Protein AF-A0A7X2MHQ4-F1 (afdb_monomer)

Radius of gyration: 12.23 Å; Cα contacts (8 Å, |Δi|>4): 14; chains: 1; bounding box: 26×21×30 Å

Foldseek 3Di:
DDDDWDDDDPDGDDDCCLVPDPVDDPVRSVVVRVVSPDDPPDDDDDD

Sequence (47 aa):
MKIKKVYQKRFTTVDNTVLNDTNLSWKAKGLFVYLWSQADEWDFYET

Mean predicted aligned error: 8.64 Å

Solvent-accessible surface area (backbone atoms only — not comparable to full-atom values): 3402 Å² total; per-residue (Å²): 136,87,88,80,86,68,98,59,83,102,54,73,82,72,67,64,67,66,77,66,39,82,88,53,52,72,67,54,48,51,52,49,54,56,62,68,58,48,68,94,83,67,81,83,84,81,132

Organism: NCBI:txid1624

pLDDT: mean 79.32, std 14.39, range [52.41, 96.31]

Structure (mmCIF, N/CA/C/O backbone):
data_AF-A0A7X2MHQ4-F1
#
_entry.id   AF-A0A7X2MHQ4-F1
#
loop_
_atom_site.group_PDB
_atom_site.id
_atom_site.type_symbol
_atom_site.label_atom_id
_atom_site.label_alt_id
_atom_site.label_comp_id
_atom_site.label_asym_id
_atom_site.label_entity_id
_atom_site.label_seq_id
_atom_site.pdbx_PDB_ins_code
_atom_site.Cartn_x
_atom_site.Cartn_y
_atom_site.Cartn_z
_atom_site.occupancy
_atom_site.B_iso_or_equiv
_atom_site.auth_seq_id
_atom_site.auth_comp_id
_atom_site.auth_asym_id
_atom_site.auth_atom_id
_atom_site.pdbx_PDB_model_num
ATOM 1 N N . MET A 1 1 ? -8.760 -13.194 -5.818 1.00 52.41 1 MET A N 1
ATOM 2 C CA . MET A 1 1 ? -7.979 -12.371 -6.768 1.00 52.41 1 MET A CA 1
ATOM 3 C C . MET A 1 1 ? -6.507 -12.523 -6.394 1.00 52.41 1 MET A C 1
ATOM 5 O O . MET A 1 1 ? -6.185 -12.282 -5.241 1.00 52.41 1 MET A O 1
ATOM 9 N N . LYS A 1 2 ? -5.642 -13.044 -7.276 1.00 55.69 2 LYS A N 1
ATOM 10 C CA . LYS A 1 2 ? -4.197 -13.176 -6.991 1.00 55.69 2 LYS A CA 1
ATOM 11 C C . LYS A 1 2 ? -3.498 -11.893 -7.439 1.00 55.69 2 LYS A C 1
ATOM 13 O O . LYS A 1 2 ? -3.552 -11.566 -8.621 1.00 55.69 2 LYS A O 1
ATOM 18 N N . ILE A 1 3 ? -2.874 -11.177 -6.510 1.00 65.81 3 ILE A N 1
ATOM 19 C CA . ILE A 1 3 ? -2.102 -9.965 -6.811 1.00 65.81 3 ILE A CA 1
ATOM 20 C C . ILE A 1 3 ? -0.742 -10.408 -7.371 1.00 65.81 3 ILE A C 1
ATOM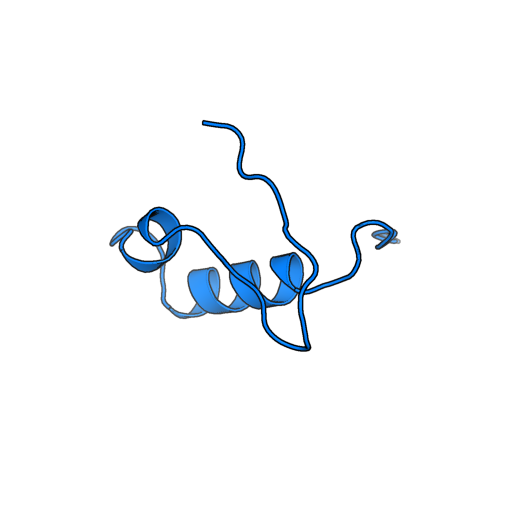 22 O O . ILE A 1 3 ? -0.055 -11.216 -6.749 1.00 65.81 3 ILE A O 1
ATOM 26 N N . LYS A 1 4 ? -0.368 -9.920 -8.561 1.00 67.81 4 LYS A N 1
ATOM 27 C CA . LYS A 1 4 ? 0.926 -10.199 -9.206 1.00 67.81 4 LYS A CA 1
ATOM 28 C C . LYS A 1 4 ? 1.833 -8.980 -9.063 1.00 67.81 4 LYS A C 1
ATOM 30 O O . LYS A 1 4 ? 1.440 -7.875 -9.427 1.00 67.81 4 LYS A O 1
ATOM 35 N N . LYS A 1 5 ? 3.046 -9.189 -8.562 1.00 61.91 5 LYS A N 1
ATOM 36 C CA . LYS A 1 5 ? 4.058 -8.145 -8.387 1.00 61.91 5 LYS A CA 1
ATOM 37 C C . LYS A 1 5 ? 4.789 -7.880 -9.708 1.00 61.91 5 LYS A C 1
ATOM 39 O O . LYS A 1 5 ? 5.190 -8.818 -10.394 1.00 61.91 5 LYS A O 1
ATOM 44 N N . VAL A 1 6 ? 4.930 -6.609 -10.088 1.00 67.94 6 VAL A N 1
ATOM 45 C CA . VAL A 1 6 ? 5.646 -6.176 -11.301 1.00 67.94 6 VAL A CA 1
ATOM 46 C C . VAL A 1 6 ? 6.868 -5.362 -10.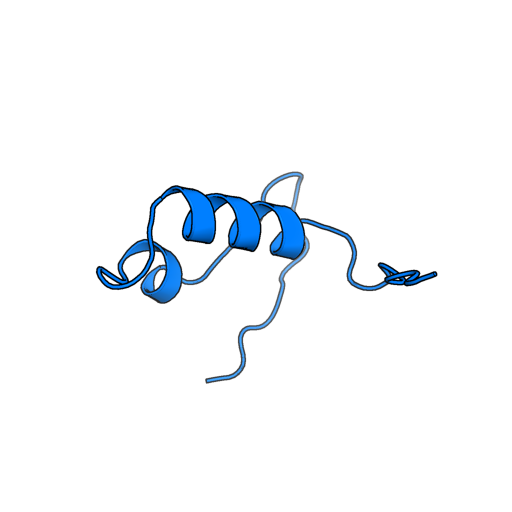879 1.00 67.94 6 VAL A C 1
ATOM 48 O O . VAL A 1 6 ? 6.728 -4.318 -10.250 1.00 67.94 6 VAL A O 1
ATOM 51 N N . TYR A 1 7 ? 8.068 -5.829 -11.229 1.00 61.16 7 TYR A N 1
ATOM 52 C CA . TYR A 1 7 ? 9.331 -5.158 -10.915 1.00 61.16 7 TYR A CA 1
ATOM 53 C C . TYR A 1 7 ? 9.681 -4.120 -11.988 1.00 61.16 7 TYR A C 1
ATOM 55 O O . TYR A 1 7 ? 10.385 -4.422 -12.951 1.00 61.16 7 TYR A O 1
ATOM 63 N N . GLN A 1 8 ? 9.204 -2.883 -11.849 1.00 54.88 8 GLN A N 1
ATOM 64 C CA . GLN A 1 8 ? 9.694 -1.760 -12.654 1.00 54.88 8 GLN A CA 1
ATOM 65 C C . GLN A 1 8 ? 10.075 -0.575 -11.748 1.00 54.88 8 GLN A C 1
ATOM 67 O O . GLN A 1 8 ? 9.252 -0.047 -11.020 1.00 54.88 8 GLN A O 1
ATOM 72 N N . LYS A 1 9 ? 11.356 -0.171 -11.812 1.00 59.09 9 LYS A N 1
ATOM 73 C CA . LYS A 1 9 ? 11.942 1.109 -11.352 1.00 59.09 9 LYS A CA 1
ATOM 74 C C . LYS A 1 9 ? 11.527 1.637 -9.962 1.00 59.09 9 LYS A C 1
ATOM 76 O O . LYS A 1 9 ? 10.712 2.534 -9.900 1.00 59.09 9 LYS A O 1
ATOM 81 N N . ARG A 1 10 ? 12.205 1.263 -8.865 1.00 73.00 10 ARG A N 1
ATOM 82 C CA . ARG A 1 10 ? 12.198 1.981 -7.551 1.00 73.00 10 ARG A CA 1
ATOM 83 C C . ARG A 1 10 ? 10.821 2.355 -6.944 1.00 73.00 10 ARG A C 1
ATOM 85 O O . ARG A 1 10 ? 10.789 3.065 -5.944 1.00 73.00 10 ARG A O 1
ATOM 92 N N . PHE A 1 11 ? 9.703 1.896 -7.500 1.00 78.94 11 PHE A N 1
ATOM 93 C CA . PHE A 1 11 ? 8.352 2.105 -6.997 1.00 78.94 11 PHE A CA 1
ATOM 94 C C . PHE A 1 11 ? 7.652 0.758 -6.867 1.00 78.94 11 PHE A C 1
ATOM 96 O O . PHE A 1 11 ? 7.995 -0.216 -7.534 1.00 78.94 11 PHE A O 1
ATOM 103 N N . THR A 1 12 ? 6.670 0.708 -5.975 1.00 82.25 12 THR A N 1
ATOM 104 C CA . THR A 1 12 ? 5.888 -0.494 -5.704 1.00 82.25 12 THR A CA 1
ATOM 105 C C . THR A 1 12 ? 4.456 -0.245 -6.145 1.00 82.25 12 THR A C 1
ATOM 107 O O . THR A 1 12 ? 3.785 0.630 -5.602 1.00 82.25 12 THR A O 1
ATOM 110 N N . THR A 1 13 ? 3.988 -0.994 -7.142 1.00 86.06 13 THR A N 1
ATOM 111 C CA . THR A 1 13 ? 2.579 -0.966 -7.544 1.00 86.06 13 THR A CA 1
ATOM 112 C C . THR A 1 13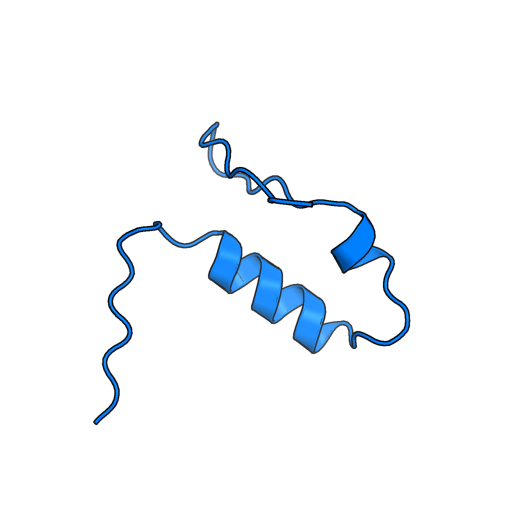 ? 1.782 -1.892 -6.632 1.00 86.06 13 THR A C 1
ATOM 114 O O . THR A 1 13 ? 2.084 -3.082 -6.526 1.00 86.06 13 THR A O 1
ATOM 117 N N . VAL A 1 14 ? 0.765 -1.337 -5.979 1.00 87.12 14 VAL A N 1
ATOM 118 C CA . VAL A 1 14 ? -0.189 -2.065 -5.137 1.00 87.12 14 VAL A CA 1
ATOM 119 C C . VAL A 1 14 ? -1.606 -1.827 -5.640 1.00 87.12 14 VAL A C 1
ATOM 121 O O . VAL A 1 14 ? -1.885 -0.806 -6.266 1.00 87.12 14 VAL A O 1
ATOM 124 N N . ASP A 1 15 ? -2.496 -2.780 -5.380 1.00 88.62 15 ASP A N 1
ATOM 125 C CA . ASP A 1 15 ? -3.910 -2.647 -5.717 1.00 88.62 15 ASP A CA 1
ATOM 126 C C . ASP A 1 15 ? -4.585 -1.599 -4.809 1.00 88.62 15 ASP A C 1
ATOM 128 O O . ASP A 1 15 ? -4.394 -1.596 -3.588 1.00 88.62 15 ASP A O 1
ATOM 132 N N . ASN A 1 16 ? -5.393 -0.713 -5.399 1.00 91.00 16 ASN A N 1
ATOM 133 C CA . ASN A 1 16 ? -6.080 0.359 -4.674 1.00 91.00 16 ASN A CA 1
ATOM 134 C C . ASN A 1 16 ? -7.080 -0.164 -3.634 1.00 91.00 16 ASN A C 1
ATOM 136 O O . ASN A 1 16 ? -7.415 0.567 -2.705 1.00 91.00 16 ASN A O 1
ATOM 140 N N . THR A 1 17 ? -7.543 -1.411 -3.747 1.00 93.25 17 THR A N 1
ATOM 141 C CA . THR A 1 17 ? -8.415 -2.048 -2.746 1.00 93.25 17 THR A CA 1
ATOM 142 C C . THR A 1 17 ? -7.801 -2.019 -1.347 1.00 93.25 17 THR A C 1
ATOM 144 O O . THR A 1 17 ? -8.496 -1.682 -0.392 1.00 93.25 17 THR A O 1
ATOM 147 N N . VAL A 1 18 ? -6.491 -2.254 -1.221 1.00 89.75 18 VAL A N 1
ATOM 148 C CA . VAL A 1 18 ? -5.781 -2.216 0.071 1.00 89.75 18 VAL A CA 1
ATOM 149 C C . VAL A 1 18 ? -5.723 -0.793 0.634 1.00 89.75 18 VAL A C 1
ATOM 151 O O . VAL A 1 18 ? -5.886 -0.572 1.834 1.00 89.75 18 V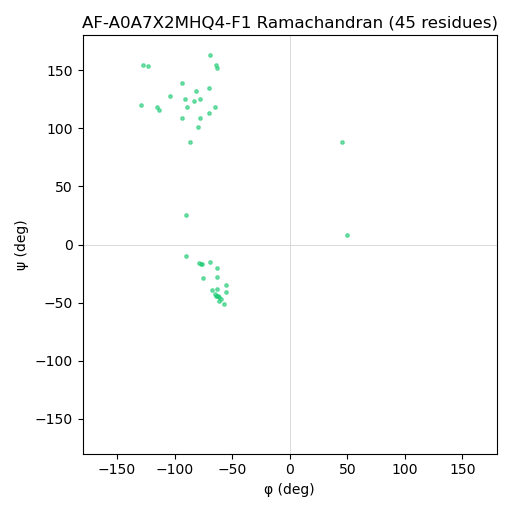AL A O 1
ATOM 154 N N . LEU A 1 19 ? -5.513 0.199 -0.234 1.00 90.19 19 LEU A N 1
ATOM 155 C CA . LEU A 1 19 ? -5.426 1.602 0.173 1.00 90.19 19 LEU A CA 1
ATOM 156 C C . LEU A 1 19 ? -6.798 2.200 0.510 1.00 90.19 19 LEU A C 1
ATOM 158 O O . LEU A 1 19 ? -6.879 3.079 1.370 1.00 90.19 19 LEU A O 1
ATOM 162 N N . ASN A 1 20 ? -7.864 1.694 -0.107 1.00 94.88 20 ASN A N 1
ATOM 163 C CA . ASN A 1 20 ? -9.233 2.166 0.088 1.00 94.88 20 ASN A CA 1
ATOM 164 C C . ASN A 1 20 ? -9.985 1.440 1.213 1.00 94.88 20 ASN A C 1
ATOM 166 O O . ASN A 1 20 ? -11.056 1.900 1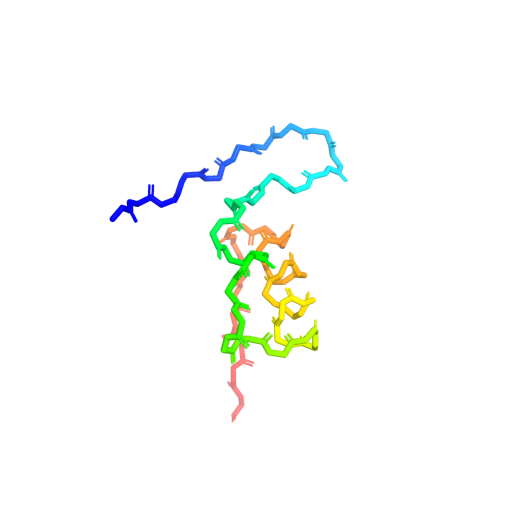.601 1.00 94.88 20 ASN A O 1
ATOM 170 N N . ASP A 1 21 ? -9.445 0.352 1.768 1.00 94.44 21 ASP A N 1
ATOM 171 C CA . ASP A 1 21 ? -10.090 -0.358 2.875 1.00 94.44 21 ASP A CA 1
ATOM 172 C C . ASP A 1 21 ? -10.161 0.533 4.126 1.00 94.44 21 ASP A C 1
ATOM 174 O O . ASP A 1 21 ? -9.142 0.979 4.665 1.00 94.44 21 ASP A O 1
ATOM 178 N N . THR A 1 22 ? -11.378 0.821 4.583 1.00 95.81 22 THR A N 1
ATOM 179 C CA . THR A 1 22 ? -11.644 1.644 5.769 1.00 95.81 22 THR A CA 1
ATOM 180 C C . THR A 1 22 ? -11.417 0.891 7.076 1.00 95.81 22 THR A C 1
ATOM 182 O O . THR A 1 22 ? -11.278 1.527 8.118 1.00 95.81 22 THR A O 1
ATOM 185 N N . ASN A 1 23 ? -11.348 -0.442 7.039 1.00 96.31 23 ASN A N 1
ATOM 186 C CA . ASN A 1 23 ? -11.042 -1.268 8.208 1.00 96.31 23 ASN A CA 1
ATOM 187 C C . ASN A 1 23 ? -9.539 -1.284 8.524 1.00 96.31 23 ASN A C 1
ATOM 189 O O . ASN A 1 23 ? -9.136 -1.654 9.627 1.00 96.31 23 ASN A O 1
ATOM 193 N N . LEU A 1 24 ? -8.696 -0.868 7.575 1.00 94.44 24 LEU A N 1
ATOM 194 C CA . LEU A 1 24 ? -7.256 -0.770 7.768 1.00 94.44 24 LEU A CA 1
ATOM 195 C C . LEU A 1 24 ? -6.861 0.618 8.271 1.00 94.44 24 LEU A C 1
ATOM 197 O O . LEU A 1 24 ? -7.094 1.640 7.622 1.00 94.44 24 LEU A O 1
ATOM 201 N N . SER A 1 25 ? -6.154 0.646 9.400 1.00 96.12 25 SER A N 1
ATOM 202 C C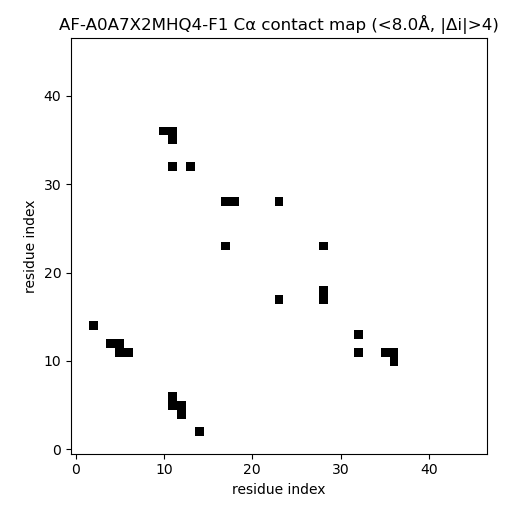A . SER A 1 25 ? -5.488 1.866 9.857 1.00 96.12 25 SER A CA 1
ATOM 203 C C . SER A 1 25 ? -4.399 2.305 8.871 1.00 96.12 25 SER A C 1
ATOM 205 O O . SER A 1 25 ? -3.775 1.485 8.193 1.00 96.12 25 SER A O 1
ATOM 207 N N . TRP A 1 26 ? -4.087 3.602 8.847 1.00 94.06 26 TRP A N 1
ATOM 208 C CA . TRP A 1 26 ? -2.970 4.135 8.057 1.00 94.06 26 TRP A CA 1
ATOM 209 C C . TRP A 1 26 ? -1.632 3.458 8.377 1.00 94.06 26 TRP A C 1
ATOM 211 O O . TRP A 1 26 ? -0.833 3.214 7.474 1.00 94.06 26 TRP A O 1
ATOM 221 N N . LYS A 1 27 ? -1.416 3.083 9.645 1.00 95.00 27 LYS A N 1
ATOM 222 C CA . LYS A 1 27 ? -0.228 2.336 10.074 1.00 95.00 27 LYS A CA 1
ATOM 223 C C . LYS A 1 27 ? -0.173 0.945 9.435 1.00 95.00 27 LYS A C 1
ATOM 225 O O . LYS A 1 27 ? 0.881 0.551 8.947 1.00 95.00 27 LYS A O 1
ATOM 230 N N . ALA A 1 28 ? -1.298 0.228 9.399 1.00 94.69 28 ALA A N 1
ATOM 231 C CA . ALA A 1 28 ? -1.381 -1.090 8.767 1.00 94.69 28 ALA A CA 1
ATOM 232 C C . ALA A 1 28 ? -1.143 -1.009 7.251 1.00 94.69 28 ALA A C 1
ATOM 234 O O . ALA A 1 28 ? -0.375 -1.803 6.711 1.00 94.69 28 ALA A O 1
ATOM 235 N N . LYS A 1 29 ? -1.722 -0.002 6.580 1.00 93.94 29 LYS A N 1
ATOM 236 C CA . LYS A 1 29 ? -1.493 0.257 5.146 1.00 93.94 29 LYS A CA 1
ATOM 237 C C . LYS A 1 29 ? -0.017 0.525 4.849 1.00 93.94 29 LYS A C 1
ATOM 239 O O . LYS A 1 29 ? 0.544 -0.076 3.938 1.00 93.94 29 LYS A O 1
ATOM 244 N N . GLY A 1 30 ? 0.624 1.387 5.643 1.00 91.88 30 GLY A N 1
ATOM 245 C CA . GLY A 1 30 ? 2.047 1.700 5.495 1.00 91.88 30 GLY A CA 1
ATOM 246 C C . GLY A 1 30 ? 2.946 0.482 5.709 1.00 91.88 30 GLY A C 1
ATOM 247 O O . GLY A 1 30 ? 3.836 0.230 4.899 1.00 91.88 30 GLY A O 1
ATOM 248 N N . LEU A 1 31 ? 2.674 -0.310 6.752 1.00 92.12 31 LEU A N 1
ATOM 249 C CA . LEU A 1 31 ? 3.417 -1.541 7.024 1.00 92.12 31 LEU A CA 1
ATOM 250 C C . LEU A 1 31 ? 3.275 -2.544 5.875 1.00 92.12 31 LEU A C 1
ATOM 252 O O . LEU A 1 31 ? 4.278 -3.082 5.414 1.00 92.12 31 LEU A O 1
ATOM 256 N N . PHE A 1 32 ? 2.057 -2.742 5.365 1.00 91.31 32 PHE A N 1
ATOM 257 C CA . PHE A 1 32 ? 1.821 -3.607 4.213 1.00 91.31 32 PHE A CA 1
ATOM 258 C C . PHE A 1 32 ? 2.641 -3.169 2.994 1.00 91.31 32 PHE A C 1
ATOM 260 O O . PHE A 1 32 ? 3.357 -3.989 2.430 1.00 91.31 32 PHE A O 1
ATOM 267 N N . VAL A 1 33 ? 2.587 -1.889 2.603 1.00 90.44 33 VAL A N 1
ATOM 268 C CA . VAL A 1 33 ? 3.320 -1.392 1.421 1.00 90.44 33 VAL A CA 1
ATOM 269 C C . VAL A 1 33 ? 4.832 -1.531 1.603 1.00 90.44 33 VAL A C 1
ATOM 271 O O . VAL A 1 33 ? 5.524 -1.902 0.656 1.00 90.44 33 VAL A O 1
ATOM 274 N N . TYR A 1 34 ? 5.349 -1.288 2.811 1.00 88.56 34 TYR A N 1
ATOM 275 C CA . TYR A 1 34 ? 6.769 -1.470 3.113 1.00 88.56 34 TYR A CA 1
ATOM 276 C C . TYR A 1 34 ? 7.208 -2.925 2.923 1.00 88.56 34 TYR A C 1
ATOM 278 O O . TYR A 1 34 ? 8.187 -3.177 2.219 1.00 88.56 34 TYR A O 1
ATOM 286 N N . LEU A 1 35 ? 6.458 -3.874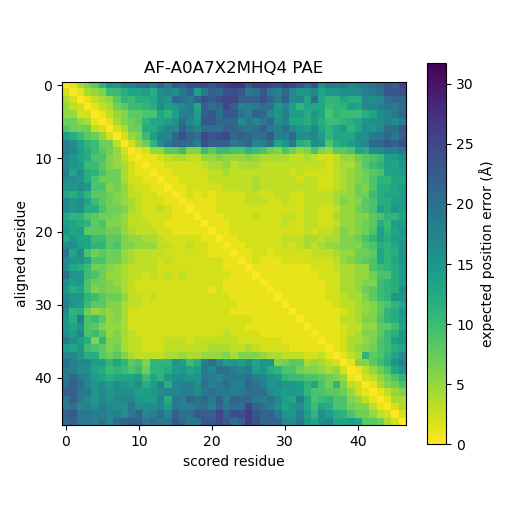 3.487 1.00 86.75 35 LEU A N 1
ATOM 287 C CA . LEU A 1 35 ? 6.723 -5.306 3.335 1.00 86.75 35 LEU A CA 1
ATOM 288 C C . LEU A 1 35 ? 6.587 -5.738 1.870 1.00 86.75 35 LEU A C 1
ATOM 290 O O . LEU A 1 35 ? 7.454 -6.419 1.333 1.00 86.75 35 LEU A O 1
ATOM 294 N N . TRP A 1 36 ? 5.541 -5.269 1.190 1.00 86.50 36 TRP A N 1
ATOM 295 C CA . TRP A 1 36 ? 5.281 -5.571 -0.216 1.00 86.50 36 TRP A CA 1
ATOM 296 C C . TRP A 1 36 ? 6.374 -5.039 -1.153 1.00 86.50 36 TRP A C 1
ATOM 298 O O . TRP A 1 36 ? 6.616 -5.621 -2.213 1.00 86.50 36 TRP A O 1
ATOM 308 N N . SER A 1 37 ? 7.052 -3.957 -0.757 1.00 85.81 37 SER A N 1
ATOM 309 C CA . SER A 1 37 ? 8.178 -3.378 -1.496 1.00 85.81 37 SER A CA 1
ATOM 310 C C . SER A 1 37 ? 9.493 -4.157 -1.361 1.00 85.81 37 SER A C 1
ATOM 312 O O . SER A 1 37 ? 10.382 -3.963 -2.189 1.00 85.81 37 SER A O 1
ATOM 314 N N . GLN A 1 38 ? 9.626 -5.043 -0.363 1.00 83.38 38 GLN A N 1
ATOM 315 C CA . GLN A 1 38 ? 10.833 -5.862 -0.177 1.00 83.38 38 GLN A CA 1
ATOM 316 C C . GLN A 1 38 ? 10.980 -6.916 -1.284 1.00 83.38 38 GLN A C 1
ATOM 318 O O . GLN A 1 38 ? 10.032 -7.185 -2.014 1.00 83.38 38 GLN A O 1
ATOM 323 N N . ALA A 1 39 ? 12.165 -7.503 -1.458 1.00 67.31 39 ALA A N 1
ATOM 324 C CA . ALA A 1 39 ? 12.375 -8.582 -2.428 1.00 67.31 39 ALA A CA 1
ATOM 325 C C . ALA A 1 39 ? 11.528 -9.824 -2.079 1.00 67.31 39 ALA A C 1
ATOM 327 O O . ALA A 1 39 ? 11.232 -10.057 -0.912 1.00 67.31 39 ALA A O 1
ATOM 328 N N . ASP A 1 40 ? 11.141 -10.626 -3.078 1.00 65.06 40 ASP A N 1
ATOM 329 C CA . ASP A 1 40 ? 10.352 -11.851 -2.836 1.00 65.06 40 ASP A CA 1
ATOM 330 C C . ASP A 1 40 ? 11.174 -12.940 -2.114 1.00 65.06 40 ASP A C 1
ATOM 332 O O . ASP A 1 40 ? 10.601 -13.866 -1.555 1.00 65.06 40 ASP A O 1
ATOM 336 N N . GLU A 1 41 ? 12.503 -12.797 -2.074 1.00 64.94 41 GLU A N 1
ATOM 337 C CA . GLU A 1 41 ? 13.450 -13.684 -1.378 1.00 64.94 41 GLU A CA 1
ATOM 338 C C . GLU A 1 41 ? 13.720 -13.256 0.075 1.00 64.94 41 GLU A C 1
ATOM 340 O O . GLU A 1 41 ? 14.800 -13.492 0.614 1.00 64.94 41 GLU A O 1
ATOM 345 N N . TRP A 1 42 ? 12.787 -12.545 0.715 1.00 66.56 42 TRP A N 1
ATOM 346 C CA . TRP A 1 42 ? 13.001 -12.104 2.089 1.00 66.56 42 TRP A CA 1
ATOM 347 C C . TRP A 1 42 ? 12.724 -13.243 3.074 1.00 66.56 42 TRP A C 1
ATOM 349 O O . TRP A 1 42 ? 11.573 -13.546 3.388 1.00 66.56 42 TRP A O 1
ATOM 359 N N . ASP A 1 43 ? 13.796 -13.867 3.559 1.00 59.56 43 ASP A N 1
ATOM 360 C CA . ASP A 1 43 ? 13.733 -14.865 4.623 1.00 59.56 43 ASP A CA 1
ATOM 361 C C . ASP A 1 43 ?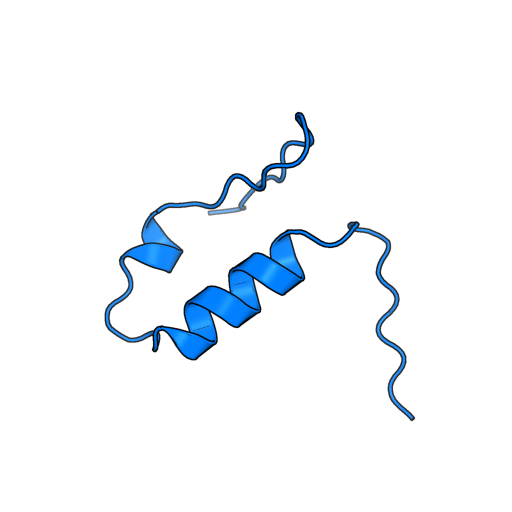 13.379 -14.188 5.956 1.00 59.56 43 ASP A C 1
ATOM 363 O O . ASP A 1 43 ? 14.142 -13.389 6.509 1.00 59.56 43 ASP A O 1
ATOM 367 N N . PHE A 1 44 ? 12.194 -14.501 6.479 1.00 59.72 44 PHE A N 1
ATOM 368 C CA . PHE A 1 44 ? 11.793 -14.111 7.825 1.00 59.72 44 PHE A CA 1
ATOM 369 C C . PHE A 1 44 ? 12.467 -15.047 8.834 1.00 59.72 44 PHE A C 1
ATOM 371 O O . PHE A 1 44 ? 12.112 -16.220 8.931 1.00 59.72 44 PHE A O 1
ATOM 378 N N . TYR A 1 45 ? 13.443 -14.532 9.580 1.00 66.00 45 TYR A N 1
ATOM 379 C CA . TYR A 1 45 ? 14.090 -15.262 10.669 1.00 66.00 45 TYR A CA 1
ATOM 380 C C . TYR A 1 45 ? 13.390 -14.920 11.991 1.00 66.00 45 TYR A C 1
ATOM 382 O O . TYR A 1 45 ? 13.510 -13.800 12.489 1.00 66.00 45 TYR A O 1
ATOM 390 N N . GLU A 1 46 ? 12.650 -15.877 12.550 1.00 67.75 46 GLU A N 1
ATOM 391 C CA . GLU A 1 46 ? 12.128 -15.830 13.922 1.00 67.75 46 GLU A CA 1
ATOM 392 C C . GLU A 1 46 ? 13.126 -16.548 14.845 1.00 67.75 46 GLU A C 1
ATOM 394 O O . GLU A 1 46 ? 13.716 -17.552 14.441 1.00 67.75 46 GLU A O 1
ATOM 399 N N . THR A 1 47 ? 13.376 -16.000 16.039 1.00 57.72 47 THR A N 1
ATOM 400 C CA . THR A 1 47 ? 14.256 -16.623 17.051 1.00 57.72 47 THR A CA 1
ATO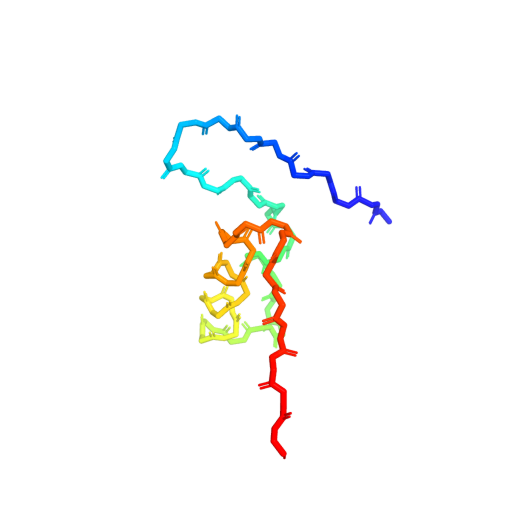M 401 C C . THR A 1 47 ? 13.425 -17.366 18.078 1.00 57.72 47 THR A C 1
ATOM 403 O O . THR A 1 47 ? 12.372 -16.810 18.462 1.00 57.72 47 THR A O 1
#

Secondary structure (DSSP, 8-state):
-PPPP---TT-----HHHHH-TTS-HHHHHHHHHHHHS-TT------